Protein AF-A0A941MW01-F1 (afdb_monomer)

pLDDT: mean 77.14, std 17.59, range [46.59, 96.75]

Foldseek 3Di:
DDKFKWWWFAAPPPGDIDIDGPPDDQDDDPNHGTHTDDMDIDDDPDPPPPPVVPDDDPPDDDDPDDDDDDDD

Secondary structure (DSSP, 8-state):
--EEEEEEEE-TTT--EEEEETTSPPPEETTEEPEEEEEEEEE--------TT-------------------

Radius of gyration: 30.2 Å; Cα contacts (8 Å, |Δi|>4): 87; chains: 1; bounding box: 68×48×65 Å

Nearest PDB structures (foldseek):
  7pks-assembly1_L  TM=5.264E-01  e=4.974E-01  Sus scrofa domesticus
  5jil-assembly1_A  TM=3.320E-01  e=7.702E+00  Rat coronavirus
  4c7w-assembly1_A  TM=2.621E-01  e=7.237E+00  Murine hepatitis virus
  4c7l-assembly1_A  TM=2.688E-01  e=9.284E+00  Murine hepatitis virus strain S
  2wlj-assembly1_A-2  TM=1.267E-01  e=7.702E+00  Paramagnetospirillum magnetotacticum

Mean predicted aligned error: 15.23 Å

Sequence (72 aa):
MKTRNRTLYHCQGCGRVVRAESDDPVPCCCGQNMTHAATETVAEEVDVYELDFLKAAPEEDSLCNPLPRIPR

Solvent-accessible surface area (backbone atoms only — not comparable to full-atom values): 5028 Å² total; per-residue (Å²): 133,55,74,49,58,34,32,34,29,33,26,91,85,79,66,53,72,48,80,39,52,75,86,52,77,84,56,74,48,96,93,38,74,38,42,84,72,50,74,47,80,42,74,54,83,73,81,79,72,77,77,83,81,81,75,73,83,82,88,67,94,71,85,90,71,82,82,82,86,81,83,131

Structure (mmCIF, N/CA/C/O backbone):
data_AF-A0A941MW01-F1
#
_entry.id   AF-A0A941MW01-F1
#
loop_
_atom_site.group_PDB
_atom_site.id
_atom_site.type_symbol
_atom_site.label_atom_id
_atom_site.label_alt_id
_atom_site.label_comp_id
_atom_site.label_asym_id
_atom_site.label_entity_id
_atom_site.label_seq_id
_atom_site.pdbx_PDB_ins_code
_atom_site.Cartn_x
_atom_site.Cartn_y
_atom_site.Cartn_z
_atom_site.occupancy
_atom_site.B_iso_or_equiv
_atom_site.auth_seq_id
_atom_site.auth_comp_id
_atom_site.auth_asym_id
_atom_site.auth_atom_id
_atom_site.pdbx_PDB_model_num
ATOM 1 N N . MET A 1 1 ? 12.651 -5.978 -18.534 1.00 63.34 1 MET A N 1
ATOM 2 C CA . MET A 1 1 ? 11.471 -5.520 -17.772 1.00 63.34 1 MET A CA 1
ATOM 3 C C . MET A 1 1 ? 11.827 -5.592 -16.300 1.00 63.34 1 MET A C 1
ATOM 5 O O . MET A 1 1 ? 12.221 -6.665 -15.858 1.00 63.34 1 MET A O 1
ATOM 9 N N . LYS A 1 2 ? 11.794 -4.472 -15.573 1.00 76.56 2 LYS A N 1
ATOM 10 C CA . LYS A 1 2 ? 11.965 -4.486 -14.114 1.00 76.56 2 LYS A CA 1
ATOM 11 C C . LYS A 1 2 ? 10.590 -4.651 -13.476 1.00 76.56 2 LYS A C 1
ATOM 13 O O . LYS A 1 2 ? 9.624 -4.056 -13.937 1.00 76.56 2 LYS A O 1
ATOM 18 N N . THR A 1 3 ? 10.492 -5.488 -12.456 1.00 79.88 3 THR A N 1
ATOM 19 C CA . THR A 1 3 ? 9.270 -5.678 -11.668 1.00 79.88 3 THR A CA 1
ATOM 20 C C . THR A 1 3 ? 9.535 -5.189 -10.259 1.00 79.88 3 THR A C 1
ATOM 22 O O . THR A 1 3 ? 10.569 -5.537 -9.686 1.00 79.88 3 THR A O 1
ATOM 25 N N . ARG A 1 4 ? 8.611 -4.415 -9.692 1.00 83.81 4 ARG A N 1
ATOM 26 C CA . ARG A 1 4 ? 8.688 -3.978 -8.294 1.00 83.81 4 ARG A CA 1
ATOM 27 C C . ARG A 1 4 ? 7.423 -4.348 -7.539 1.00 83.81 4 ARG A C 1
ATOM 29 O O . ARG A 1 4 ? 6.334 -4.373 -8.111 1.00 83.81 4 ARG A O 1
ATOM 36 N N . ASN A 1 5 ? 7.579 -4.640 -6.255 1.00 86.69 5 ASN A N 1
ATOM 37 C CA . ASN A 1 5 ? 6.466 -4.974 -5.379 1.00 86.69 5 ASN A CA 1
ATOM 38 C C . ASN A 1 5 ? 5.952 -3.710 -4.694 1.00 86.69 5 ASN A C 1
ATOM 40 O O . ASN A 1 5 ? 6.726 -2.937 -4.123 1.00 86.69 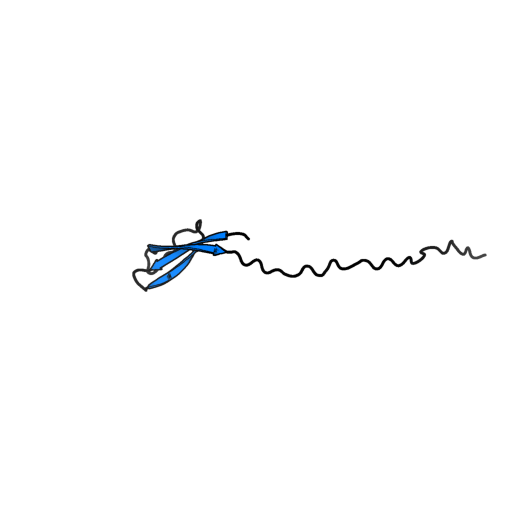5 ASN A O 1
ATOM 44 N N . ARG A 1 6 ? 4.637 -3.522 -4.738 1.00 89.44 6 ARG A N 1
ATOM 45 C CA . ARG A 1 6 ? 3.927 -2.45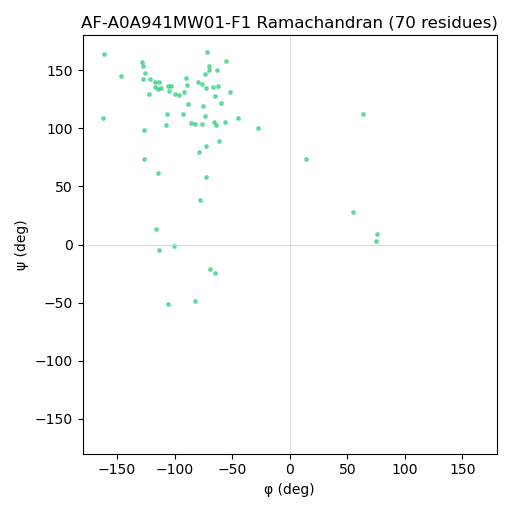1 -4.044 1.00 89.44 6 ARG A CA 1
ATOM 46 C C . ARG A 1 6 ? 2.974 -3.056 -3.035 1.00 89.44 6 ARG A C 1
ATOM 48 O O . ARG A 1 6 ? 2.300 -4.045 -3.315 1.00 89.44 6 ARG A O 1
ATOM 55 N N . THR A 1 7 ? 2.893 -2.427 -1.879 1.00 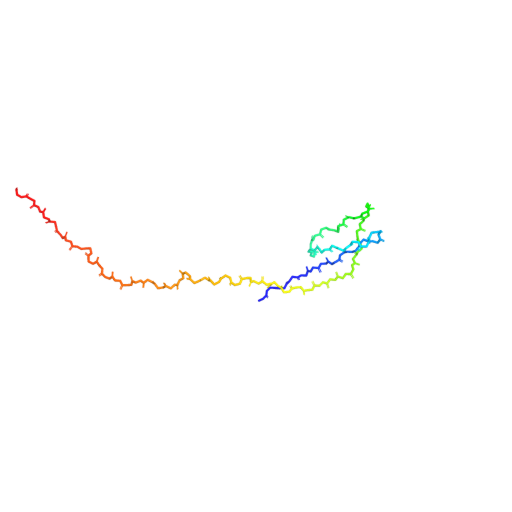93.25 7 THR A N 1
ATOM 56 C CA . THR A 1 7 ? 1.990 -2.822 -0.810 1.00 93.25 7 THR A CA 1
ATOM 57 C C . THR A 1 7 ? 0.819 -1.853 -0.757 1.00 93.25 7 THR A C 1
ATOM 59 O O . THR A 1 7 ? 0.988 -0.632 -0.786 1.00 93.25 7 THR A O 1
ATOM 62 N N . LEU A 1 8 ? -0.387 -2.402 -0.694 1.00 94.06 8 LEU A N 1
ATOM 63 C CA . LEU A 1 8 ? -1.618 -1.655 -0.504 1.00 94.06 8 LEU A CA 1
ATOM 64 C C . LEU A 1 8 ? -1.983 -1.659 0.976 1.00 94.06 8 LEU A C 1
ATOM 66 O O . LEU A 1 8 ? -2.087 -2.717 1.598 1.00 94.06 8 LEU A O 1
ATOM 70 N N . TYR A 1 9 ? -2.228 -0.472 1.516 1.00 95.75 9 TYR A N 1
ATOM 71 C CA . TYR A 1 9 ? -2.721 -0.275 2.870 1.00 95.75 9 TYR A CA 1
ATOM 72 C C . TYR A 1 9 ? -4.124 0.316 2.833 1.00 95.75 9 TYR A C 1
ATOM 74 O O . TYR A 1 9 ? -4.382 1.227 2.043 1.00 95.75 9 TYR A O 1
ATOM 82 N N . HIS A 1 10 ? -5.017 -0.133 3.714 1.00 96.19 10 HIS A N 1
ATOM 83 C CA . HIS A 1 10 ? -6.346 0.458 3.879 1.00 96.19 10 HIS A CA 1
ATOM 84 C C . HIS A 1 10 ? -6.579 0.955 5.308 1.00 96.19 10 HIS A C 1
ATOM 86 O O . HIS A 1 10 ? -6.131 0.371 6.298 1.00 96.19 10 HIS A O 1
ATOM 92 N N . CYS A 1 11 ? -7.273 2.083 5.425 1.00 96.75 11 CYS A N 1
ATOM 93 C CA . CYS A 1 11 ? -7.678 2.642 6.705 1.00 96.75 11 CYS A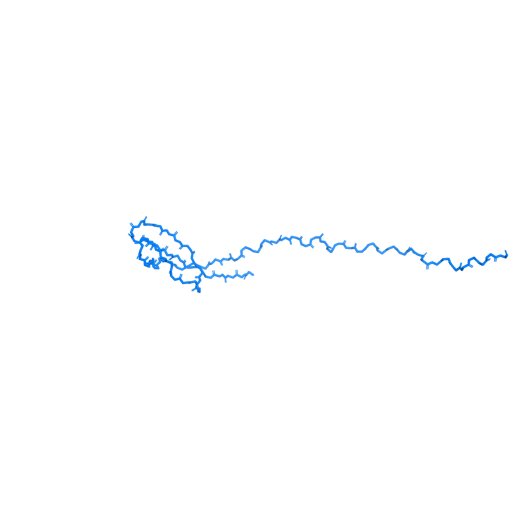 CA 1
ATOM 94 C C . CYS A 1 11 ? -9.034 2.058 7.107 1.00 96.75 11 CYS A C 1
ATOM 96 O O . CYS A 1 11 ? -10.025 2.266 6.411 1.00 96.75 11 CYS A O 1
ATOM 98 N N . GLN A 1 12 ? -9.094 1.402 8.263 1.00 94.31 12 GLN A N 1
ATOM 99 C CA . GLN A 1 12 ? -10.337 0.835 8.801 1.00 94.31 12 GLN A CA 1
ATOM 100 C C . GLN A 1 12 ? -11.343 1.906 9.260 1.00 94.31 12 GLN A C 1
ATOM 102 O O . GLN A 1 12 ? -12.532 1.629 9.357 1.00 94.31 12 GLN A O 1
ATOM 107 N N . GLY A 1 13 ? -10.884 3.133 9.538 1.00 93.31 13 GLY A N 1
ATOM 108 C CA . GLY A 1 13 ? -11.746 4.227 9.994 1.00 93.31 13 GLY A CA 1
ATOM 109 C C . GLY A 1 13 ? -12.475 4.948 8.859 1.00 93.31 13 GLY A C 1
ATOM 110 O O . GLY A 1 13 ? -13.679 5.160 8.935 1.00 93.31 13 GLY A O 1
ATOM 111 N N . CYS A 1 14 ? -11.750 5.336 7.803 1.00 95.75 14 CYS A N 1
ATOM 112 C CA . CYS A 1 14 ? -12.305 6.133 6.697 1.00 95.75 14 CYS A CA 1
ATOM 113 C C . CYS A 1 14 ? -12.378 5.401 5.349 1.00 95.75 14 CYS A C 1
ATOM 115 O O . CYS A 1 14 ? -12.856 5.977 4.375 1.00 95.75 14 CYS A O 1
ATOM 117 N N . GLY A 1 15 ? -11.866 4.171 5.253 1.00 94.06 15 GLY A N 1
ATOM 118 C CA . GLY A 1 15 ? -11.849 3.388 4.012 1.00 94.06 15 GLY A CA 1
ATOM 119 C C . GLY A 1 15 ? -10.810 3.829 2.973 1.00 94.06 15 GLY A C 1
ATOM 120 O O . GLY A 1 15 ? -10.761 3.261 1.885 1.00 94.06 15 GLY A O 1
ATOM 121 N N . ARG A 1 16 ? -9.960 4.824 3.269 1.00 96.12 16 ARG A N 1
ATOM 122 C CA . ARG A 1 16 ? -8.909 5.281 2.343 1.00 96.12 16 ARG A CA 1
ATOM 123 C C . ARG A 1 16 ? -7.905 4.160 2.058 1.00 96.12 16 ARG A C 1
ATOM 125 O O . ARG A 1 16 ? -7.438 3.510 2.990 1.00 96.12 16 ARG A O 1
ATOM 132 N N . VAL A 1 17 ? -7.527 4.003 0.790 1.00 95.19 17 VAL A N 1
ATOM 133 C CA . VAL A 1 17 ? -6.494 3.061 0.335 1.00 95.19 17 VAL A CA 1
ATOM 134 C C . VAL A 1 17 ? -5.275 3.835 -0.159 1.00 95.19 17 VAL A C 1
ATOM 136 O O . VAL A 1 17 ? -5.417 4.818 -0.888 1.00 95.19 17 VAL A O 1
ATOM 139 N N . VAL A 1 18 ? -4.082 3.411 0.251 1.00 93.75 18 VAL A N 1
ATOM 140 C CA . VAL A 1 18 ? -2.796 4.020 -0.112 1.00 93.75 18 VAL A CA 1
ATOM 141 C C . VAL A 1 18 ? -1.868 2.940 -0.652 1.00 93.75 18 VAL A C 1
ATOM 143 O O . VAL A 1 18 ? -1.868 1.811 -0.165 1.00 93.75 18 VAL A O 1
ATOM 146 N N . ARG A 1 19 ? -1.077 3.298 -1.665 1.00 93.19 19 ARG A N 1
ATOM 147 C CA . ARG A 1 19 ? -0.013 2.452 -2.212 1.00 93.19 19 ARG A CA 1
ATOM 148 C C . ARG A 1 19 ? 1.319 2.920 -1.637 1.00 93.19 19 ARG A C 1
ATOM 150 O O . ARG A 1 19 ? 1.601 4.112 -1.713 1.00 93.19 19 ARG A O 1
ATOM 157 N N . ALA A 1 20 ? 2.108 2.002 -1.102 1.00 90.31 20 ALA A N 1
ATOM 158 C CA . ALA A 1 20 ? 3.461 2.256 -0.621 1.00 90.31 20 ALA A CA 1
ATOM 159 C C . ALA A 1 20 ? 4.425 1.245 -1.256 1.00 90.31 20 ALA A C 1
ATOM 161 O O . ALA A 1 20 ? 3.996 0.154 -1.658 1.00 90.31 20 ALA A O 1
ATOM 162 N N . GLU A 1 21 ? 5.703 1.588 -1.397 1.00 87.88 21 GLU A N 1
ATOM 163 C CA . GLU A 1 21 ? 6.695 0.599 -1.821 1.00 87.88 21 GLU A CA 1
ATOM 164 C C . GLU A 1 21 ? 6.969 -0.400 -0.688 1.00 87.88 21 GLU A C 1
ATOM 166 O O . GLU A 1 21 ? 6.543 -0.218 0.452 1.00 87.88 21 GLU A O 1
ATOM 171 N N . SER A 1 22 ? 7.620 -1.518 -1.013 1.00 78.69 22 SER A N 1
ATOM 172 C CA . SER A 1 22 ? 7.809 -2.613 -0.048 1.00 78.69 22 SER A CA 1
ATOM 173 C C . SER A 1 22 ? 8.688 -2.223 1.149 1.00 78.69 22 SER A C 1
ATOM 175 O O . SER A 1 22 ? 8.531 -2.801 2.220 1.00 78.69 22 SER A O 1
ATOM 177 N N . ASP A 1 23 ? 9.560 -1.229 0.973 1.00 83.88 23 ASP A N 1
ATOM 178 C CA . ASP A 1 23 ? 10.483 -0.716 1.992 1.00 83.88 23 ASP A CA 1
ATOM 179 C C . ASP A 1 23 ? 9.991 0.583 2.660 1.00 83.88 23 ASP A C 1
ATOM 181 O O . ASP A 1 23 ? 10.654 1.111 3.555 1.00 83.88 23 ASP A O 1
ATOM 185 N N . ASP A 1 24 ? 8.833 1.110 2.249 1.00 87.19 24 ASP A N 1
ATOM 186 C CA . ASP A 1 24 ? 8.260 2.307 2.861 1.00 87.19 24 ASP A CA 1
ATOM 187 C C . ASP A 1 24 ? 7.669 2.004 4.252 1.00 87.19 24 ASP A C 1
ATOM 189 O O . ASP A 1 24 ? 7.102 0.928 4.486 1.00 87.19 24 ASP A O 1
ATOM 193 N N . PRO A 1 25 ? 7.728 2.966 5.190 1.00 91.50 25 PRO A N 1
ATOM 194 C CA . PRO A 1 25 ? 7.082 2.827 6.488 1.00 91.50 25 PRO A CA 1
ATOM 195 C C . PRO A 1 25 ? 5.557 2.710 6.349 1.00 91.50 25 PRO A C 1
ATOM 197 O O . PRO A 1 25 ? 4.940 3.294 5.456 1.00 91.50 25 PRO A O 1
ATOM 200 N N . VAL A 1 26 ? 4.929 1.992 7.288 1.00 93.56 26 VAL A N 1
ATOM 201 C CA . VAL A 1 26 ? 3.468 1.819 7.319 1.00 93.56 26 VAL A CA 1
ATOM 202 C C . VAL A 1 26 ? 2.784 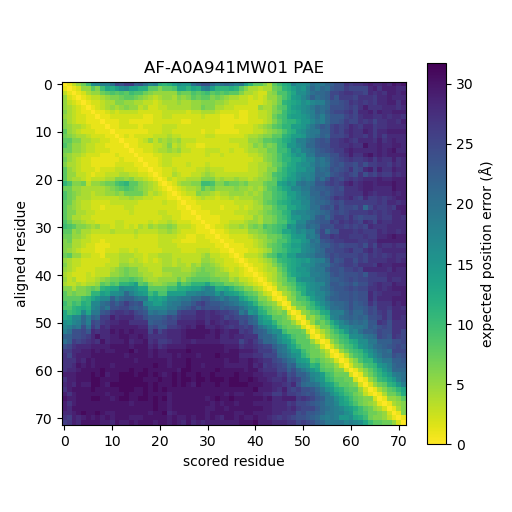3.191 7.433 1.00 93.56 26 VAL A C 1
ATOM 204 O O . VAL A 1 26 ? 3.039 3.913 8.401 1.00 93.56 26 VAL A O 1
ATOM 207 N N . PRO A 1 27 ? 1.903 3.567 6.488 1.00 93.44 27 PR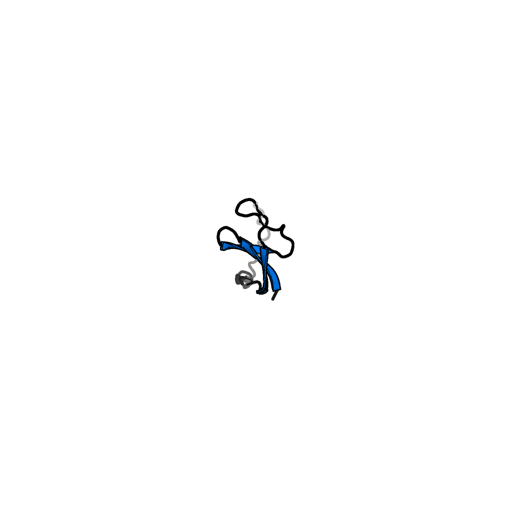O A N 1
ATOM 208 C CA . PRO A 1 27 ? 1.257 4.871 6.499 1.00 93.44 27 PRO A CA 1
ATOM 209 C C . PRO A 1 27 ? 0.238 4.994 7.638 1.00 93.44 27 PRO A C 1
ATOM 211 O O . PRO A 1 27 ? -0.416 4.025 8.031 1.00 93.44 27 PRO A O 1
ATOM 214 N N . CYS A 1 28 ? 0.059 6.219 8.132 1.00 95.38 28 CYS A N 1
ATOM 215 C CA . CYS A 1 28 ? -0.905 6.537 9.183 1.00 95.38 28 CYS A CA 1
ATOM 216 C C . CYS A 1 28 ? -2.123 7.273 8.614 1.00 95.38 28 CYS A C 1
ATOM 218 O O . CYS A 1 28 ? -1.993 8.207 7.820 1.00 95.38 28 CYS A O 1
ATOM 220 N N . CYS A 1 29 ? -3.322 6.894 9.056 1.00 96.00 29 CYS A N 1
ATOM 221 C CA . CYS A 1 29 ? -4.574 7.558 8.700 1.00 96.00 29 CYS A CA 1
ATOM 222 C C . CYS A 1 29 ? -5.563 7.495 9.873 1.00 96.00 29 CYS A C 1
ATOM 224 O O . CYS A 1 29 ? -5.584 6.519 10.616 1.00 96.00 29 CYS A O 1
ATOM 226 N N . CYS A 1 30 ? -6.373 8.540 10.070 1.00 94.25 30 CYS A N 1
ATOM 227 C CA . CYS A 1 30 ? -7.303 8.651 11.208 1.00 94.25 30 CYS A CA 1
ATOM 228 C C . CYS A 1 30 ? -6.634 8.501 12.593 1.00 94.25 30 CYS A C 1
ATOM 230 O O . CYS A 1 30 ? -7.271 8.062 13.545 1.00 94.25 30 CYS A O 1
ATOM 232 N N . GLY A 1 31 ? -5.350 8.860 12.709 1.00 93.81 31 GLY A N 1
ATOM 233 C CA . GLY A 1 31 ? -4.585 8.732 13.956 1.00 93.81 31 GLY A CA 1
ATOM 234 C C . GLY A 1 31 ? -4.139 7.304 14.291 1.00 93.81 31 GLY A C 1
ATOM 235 O O . GLY A 1 31 ? -3.636 7.079 15.387 1.00 93.81 31 GLY A O 1
ATOM 236 N N . GLN A 1 32 ? -4.304 6.347 13.372 1.00 93.56 32 GLN A N 1
ATOM 237 C CA . GLN A 1 32 ? -3.874 4.957 13.530 1.00 93.56 32 GLN A CA 1
ATOM 238 C C . GLN A 1 32 ? -3.022 4.507 12.338 1.00 93.56 32 GLN A C 1
ATOM 240 O O . GLN A 1 32 ? -3.124 5.059 11.239 1.00 93.56 32 GLN A O 1
ATOM 245 N N . ASN A 1 33 ? -2.195 3.483 12.543 1.00 95.75 33 ASN A N 1
ATOM 246 C CA . ASN A 1 33 ? -1.484 2.833 11.446 1.00 95.75 33 ASN A CA 1
ATOM 247 C C . ASN A 1 33 ? -2.497 2.123 10.542 1.00 95.75 33 ASN A C 1
ATOM 249 O O . ASN A 1 33 ? -3.418 1.455 11.021 1.00 95.75 33 ASN A O 1
ATOM 253 N N . MET A 1 34 ? -2.339 2.275 9.232 1.00 96.75 34 MET A N 1
ATOM 254 C CA . MET A 1 34 ? -3.188 1.593 8.261 1.00 96.75 34 MET A CA 1
ATOM 255 C C . MET A 1 34 ? -2.900 0.085 8.250 1.00 96.75 34 MET A C 1
ATOM 257 O O . MET A 1 34 ? -1.808 -0.363 8.597 1.00 96.75 34 MET A O 1
ATOM 261 N N . THR A 1 35 ? -3.894 -0.712 7.860 1.00 94.88 35 THR A N 1
ATOM 262 C CA . THR A 1 35 ? -3.782 -2.176 7.808 1.00 94.88 35 THR A CA 1
ATOM 263 C C . THR A 1 35 ? -3.281 -2.617 6.436 1.00 94.88 35 THR A C 1
ATOM 265 O O . THR A 1 35 ? -3.639 -2.010 5.428 1.00 94.88 35 THR A O 1
ATOM 268 N N . HIS A 1 36 ? -2.453 -3.662 6.389 1.00 94.31 36 HIS A N 1
ATOM 269 C CA . HIS A 1 36 ? -2.056 -4.305 5.134 1.00 94.31 36 HIS A CA 1
ATOM 270 C C . HIS A 1 36 ? -3.278 -4.949 4.468 1.00 94.31 36 HIS A C 1
A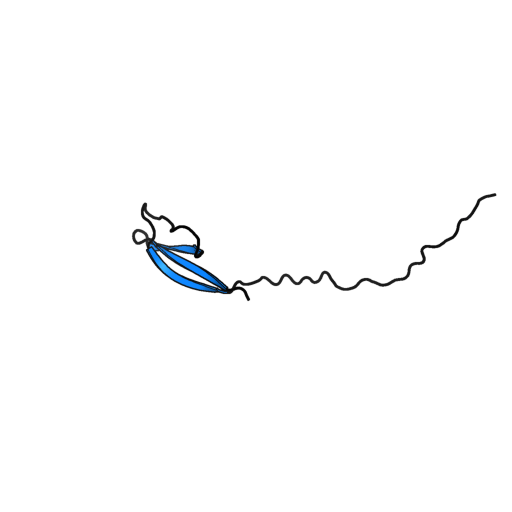TOM 272 O O . HIS A 1 36 ? -4.013 -5.695 5.115 1.00 94.31 36 HIS A O 1
ATOM 278 N N . ALA A 1 37 ? -3.498 -4.631 3.194 1.00 92.31 37 ALA A N 1
ATOM 279 C CA . ALA A 1 37 ? -4.610 -5.159 2.410 1.00 92.31 37 ALA A CA 1
ATOM 280 C C . ALA A 1 37 ? -4.140 -6.216 1.404 1.00 92.31 37 ALA A C 1
ATOM 282 O O . ALA A 1 37 ? -4.712 -7.300 1.324 1.00 92.31 37 ALA A O 1
ATOM 283 N N . ALA A 1 38 ? -3.116 -5.886 0.614 1.00 92.31 38 ALA A N 1
ATOM 284 C CA . ALA A 1 38 ? -2.579 -6.751 -0.431 1.00 92.31 38 ALA A CA 1
ATOM 285 C C . ALA A 1 38 ? -1.167 -6.313 -0.838 1.00 92.31 38 ALA A C 1
ATOM 287 O O . ALA A 1 38 ? -0.749 -5.184 -0.577 1.00 92.31 38 ALA A O 1
ATOM 288 N N . THR A 1 39 ? -0.453 -7.197 -1.530 1.00 92.44 39 THR A N 1
ATOM 289 C CA . THR A 1 39 ? 0.816 -6.884 -2.195 1.00 92.44 39 THR A CA 1
ATOM 290 C C . THR A 1 39 ? 0.680 -7.213 -3.675 1.00 92.44 39 THR A C 1
ATOM 292 O O . THR A 1 39 ? 0.245 -8.306 -4.032 1.00 92.44 39 THR A O 1
ATOM 295 N N . GLU A 1 40 ? 1.040 -6.261 -4.529 1.00 89.25 40 GLU A N 1
ATOM 296 C CA . GLU A 1 40 ? 0.951 -6.367 -5.982 1.00 89.25 40 GLU A CA 1
ATOM 297 C C . GLU A 1 40 ? 2.348 -6.273 -6.599 1.00 89.25 40 GLU A C 1
ATOM 299 O O . GLU A 1 40 ? 3.145 -5.400 -6.246 1.00 89.25 40 GLU A O 1
ATOM 304 N N . THR A 1 41 ? 2.640 -7.147 -7.559 1.00 87.88 41 THR A N 1
ATOM 305 C CA . THR A 1 41 ? 3.850 -7.053 -8.379 1.00 87.88 41 THR A CA 1
ATOM 306 C C . THR A 1 41 ? 3.515 -6.267 -9.639 1.00 87.88 41 THR A C 1
ATOM 308 O O . THR A 1 41 ? 2.747 -6.732 -10.479 1.00 87.88 41 THR A O 1
ATOM 311 N N . VAL A 1 42 ? 4.079 -5.066 -9.774 1.00 83.19 42 VAL A N 1
ATOM 312 C CA . VAL A 1 42 ? 3.868 -4.210 -10.946 1.00 83.19 42 VAL A CA 1
ATOM 313 C C . VAL A 1 42 ? 5.082 -4.261 -11.867 1.00 83.19 42 VAL A C 1
ATOM 315 O O . VAL A 1 42 ? 6.231 -4.198 -11.416 1.00 83.19 42 VAL A O 1
ATOM 318 N N . ALA A 1 43 ? 4.828 -4.372 -13.169 1.00 82.94 43 ALA A N 1
ATOM 319 C CA . ALA A 1 43 ? 5.851 -4.161 -14.180 1.00 82.94 43 ALA A CA 1
ATOM 320 C C . ALA A 1 43 ? 6.159 -2.661 -14.271 1.00 82.94 43 ALA A C 1
ATOM 322 O O . ALA A 1 43 ? 5.256 -1.825 -14.269 1.00 82.94 43 ALA A O 1
ATOM 323 N N . GLU A 1 44 ? 7.438 -2.318 -14.310 1.00 76.12 44 GLU A N 1
ATOM 324 C CA . GLU A 1 44 ? 7.891 -0.966 -14.602 1.00 76.12 44 GLU A CA 1
ATOM 325 C C . GLU A 1 44 ? 7.679 -0.709 -16.098 1.00 76.12 44 GLU A C 1
ATOM 327 O O . GLU A 1 44 ? 8.343 -1.329 -16.935 1.00 76.12 44 GLU A O 1
ATOM 332 N N . GLU A 1 45 ? 6.729 0.169 -16.433 1.00 71.12 45 GLU A N 1
ATOM 333 C CA . GLU A 1 45 ? 6.680 0.786 -17.757 1.00 71.12 45 GLU A CA 1
ATOM 334 C C . GLU A 1 45 ? 7.922 1.663 -17.886 1.00 71.12 45 GLU A C 1
ATOM 336 O O . GLU A 1 45 ? 8.055 2.699 -17.238 1.00 71.12 45 GLU A O 1
ATOM 341 N N . VAL A 1 46 ? 8.882 1.179 -18.669 1.00 61.34 46 VAL A N 1
ATOM 342 C CA . VAL A 1 46 ? 9.999 1.994 -19.125 1.00 61.34 46 VAL A CA 1
ATOM 343 C C . VAL A 1 46 ? 9.451 2.758 -20.318 1.00 61.34 46 VAL A C 1
ATOM 345 O O . VAL A 1 46 ? 9.258 2.160 -21.376 1.00 61.34 46 VAL A O 1
ATOM 348 N N . ASP A 1 47 ? 9.150 4.043 -20.142 1.00 63.25 47 ASP A N 1
ATOM 349 C CA . ASP A 1 47 ? 8.896 4.932 -21.271 1.00 63.25 47 ASP A CA 1
ATOM 350 C C . ASP A 1 47 ? 10.131 4.877 -22.174 1.00 63.25 47 ASP A C 1
ATOM 352 O O . ASP A 1 47 ? 11.210 5.374 -21.832 1.00 63.25 47 ASP A O 1
ATOM 356 N N . VAL A 1 48 ? 10.001 4.188 -23.306 1.00 63.28 48 VAL A N 1
ATOM 357 C CA . VAL A 1 48 ? 11.033 4.148 -24.336 1.00 63.28 48 VAL A CA 1
ATOM 358 C C . VAL A 1 48 ? 10.999 5.512 -25.010 1.00 63.28 48 VAL A C 1
ATOM 360 O O . VAL A 1 48 ? 10.333 5.705 -26.021 1.00 63.28 48 VAL A O 1
ATOM 363 N N . TYR A 1 49 ? 11.693 6.488 -24.430 1.00 65.31 49 TYR A N 1
ATOM 364 C CA . TYR A 1 49 ? 12.103 7.655 -25.193 1.00 65.31 49 TYR A CA 1
ATOM 365 C C . TYR A 1 49 ? 13.072 7.131 -26.255 1.00 65.31 49 TYR A C 1
ATOM 367 O O . TYR A 1 49 ? 14.202 6.758 -25.931 1.00 65.31 49 TYR A O 1
ATOM 375 N N . GLU A 1 50 ? 12.595 7.013 -27.499 1.00 57.50 50 GLU A N 1
ATOM 376 C CA . GLU A 1 50 ? 13.424 6.773 -28.681 1.00 57.50 50 GLU A CA 1
ATOM 377 C C . GLU A 1 50 ? 14.635 7.713 -28.601 1.00 57.50 50 GLU A C 1
ATOM 379 O O . GLU A 1 50 ? 14.522 8.931 -28.742 1.00 57.50 50 GLU A O 1
ATOM 384 N N . LEU A 1 51 ? 15.812 7.149 -28.331 1.00 59.69 51 LEU A N 1
ATOM 385 C CA . LEU A 1 51 ? 17.094 7.821 -28.509 1.00 59.69 51 LEU A CA 1
ATOM 386 C C . LEU A 1 51 ? 17.383 7.922 -30.020 1.00 59.69 51 LEU A C 1
ATOM 388 O O . LEU A 1 51 ? 18.412 7.449 -30.495 1.00 59.69 51 LEU A O 1
ATOM 392 N N . ASP A 1 52 ? 16.502 8.565 -30.791 1.00 57.38 52 ASP A N 1
ATOM 393 C CA . ASP A 1 52 ? 16.699 8.853 -32.222 1.00 57.38 52 ASP A CA 1
ATOM 394 C C . ASP A 1 52 ? 17.648 10.047 -32.452 1.00 57.38 52 ASP A C 1
ATOM 396 O O . ASP A 1 52 ? 17.480 10.844 -33.370 1.00 57.38 52 ASP A O 1
ATOM 400 N N . PHE A 1 53 ? 18.698 10.170 -31.634 1.00 54.25 53 PHE A N 1
ATOM 401 C CA . PHE A 1 53 ? 19.761 11.170 -31.815 1.00 54.25 53 PHE A CA 1
ATOM 402 C C . PHE A 1 53 ? 21.144 10.568 -32.101 1.00 54.25 53 PHE A C 1
ATOM 404 O O . PHE A 1 53 ? 22.140 11.286 -32.096 1.00 54.25 53 PHE A O 1
ATOM 411 N N . LEU A 1 54 ? 21.226 9.273 -32.427 1.00 57.47 54 LEU A N 1
ATOM 412 C CA . LEU A 1 54 ? 22.387 8.705 -33.125 1.00 57.47 54 LEU A CA 1
ATOM 413 C C . LEU A 1 54 ? 21.987 8.206 -34.521 1.00 57.47 54 LEU A C 1
ATOM 415 O O . LEU A 1 54 ? 22.133 7.032 -34.852 1.00 57.47 54 LEU A O 1
ATOM 419 N N . LYS A 1 55 ? 21.508 9.110 -35.381 1.00 52.50 55 LYS A N 1
ATOM 420 C CA . LYS A 1 55 ? 21.586 8.901 -36.832 1.00 52.50 55 LYS A CA 1
ATOM 421 C C . LYS A 1 55 ? 22.640 9.825 -37.424 1.00 52.50 55 LYS A C 1
ATOM 423 O O . LYS A 1 55 ? 22.406 11.007 -37.624 1.00 52.50 55 LYS A O 1
ATOM 428 N N . ALA A 1 56 ? 23.769 9.178 -37.698 1.00 49.28 56 ALA A N 1
ATOM 429 C CA . ALA A 1 56 ? 24.692 9.426 -38.793 1.00 49.28 56 ALA A CA 1
ATOM 430 C C . ALA A 1 56 ? 25.414 10.781 -38.823 1.00 49.28 56 ALA A C 1
ATOM 432 O O . ALA A 1 56 ? 24.855 11.828 -39.134 1.00 49.28 56 ALA A O 1
ATOM 433 N N . ALA A 1 57 ? 26.726 10.704 -38.608 1.00 51.44 57 ALA A N 1
ATOM 434 C CA . ALA A 1 57 ? 27.665 11.658 -39.170 1.00 51.44 57 ALA A CA 1
ATOM 435 C C . ALA A 1 57 ? 27.440 11.779 -40.691 1.00 51.44 57 ALA A C 1
ATOM 437 O O . ALA A 1 57 ? 27.411 10.749 -41.367 1.00 51.44 57 ALA A O 1
ATOM 438 N N . PRO A 1 58 ? 27.332 12.991 -41.257 1.00 47.56 58 PRO A N 1
ATOM 439 C CA . PRO A 1 58 ? 27.733 13.204 -42.632 1.00 47.56 58 PRO A CA 1
ATOM 440 C C . PRO A 1 58 ? 29.263 13.255 -42.661 1.00 47.56 58 PRO A C 1
ATOM 442 O O . PRO A 1 58 ? 29.907 14.213 -42.236 1.00 47.56 58 PRO A O 1
ATOM 445 N N . GLU A 1 59 ? 29.833 12.154 -43.120 1.00 59.88 59 GLU A N 1
ATOM 446 C CA . GLU A 1 59 ? 31.160 12.082 -43.705 1.00 59.88 59 GLU A CA 1
ATOM 447 C C . GLU A 1 59 ? 31.185 12.956 -44.963 1.00 59.88 59 GLU A C 1
ATOM 449 O O . GLU A 1 59 ? 30.898 12.485 -46.053 1.00 59.88 59 GLU A O 1
ATOM 454 N N . GLU A 1 60 ? 31.512 14.240 -44.813 1.00 54.50 60 GLU A N 1
ATOM 455 C CA . GLU A 1 60 ? 31.957 15.062 -45.939 1.00 54.50 60 GLU A CA 1
ATOM 456 C C . GLU A 1 60 ? 33.290 15.730 -45.599 1.00 54.50 60 GLU A C 1
ATOM 458 O O . GLU A 1 60 ? 33.400 16.721 -44.877 1.00 54.50 60 GLU A O 1
ATOM 463 N N . ASP A 1 61 ? 34.320 15.073 -46.123 1.00 52.66 61 ASP A N 1
ATOM 464 C CA . ASP A 1 61 ? 35.596 15.613 -46.559 1.00 52.66 61 ASP A CA 1
ATOM 465 C C . ASP A 1 61 ? 35.474 17.088 -46.991 1.00 52.66 61 ASP A C 1
ATOM 467 O O . ASP A 1 61 ? 35.024 17.412 -48.087 1.00 52.66 61 ASP A O 1
ATOM 471 N N . SER A 1 62 ? 35.858 18.010 -46.110 1.00 50.88 62 SER A N 1
ATOM 472 C CA . SER A 1 62 ? 35.997 19.423 -46.458 1.00 50.88 62 SER A CA 1
ATOM 473 C C . SER A 1 62 ? 37.385 19.897 -46.060 1.00 50.88 62 SER A C 1
ATOM 475 O O . SER A 1 62 ? 37.568 20.588 -45.060 1.00 50.88 62 SER A O 1
ATOM 477 N N . LEU A 1 63 ? 38.368 19.453 -46.851 1.00 55.50 63 LEU A N 1
ATOM 478 C CA . LEU A 1 63 ? 39.603 20.152 -47.228 1.00 55.50 63 LEU A CA 1
ATOM 479 C C . LEU A 1 63 ? 39.949 21.403 -46.392 1.00 55.50 63 LEU A C 1
ATOM 481 O O . LEU A 1 63 ? 39.916 22.535 -46.874 1.00 55.50 63 LEU A O 1
ATOM 485 N N . CYS A 1 64 ? 40.397 21.206 -45.154 1.00 46.59 64 CYS A N 1
ATOM 486 C CA . CYS A 1 64 ? 41.204 22.206 -44.464 1.00 46.59 64 CYS A CA 1
ATOM 487 C C . CYS A 1 64 ? 42.645 22.111 -44.975 1.00 46.59 64 CYS A C 1
ATOM 489 O O . CYS A 1 64 ? 43.495 21.530 -44.304 1.00 46.59 64 CYS A O 1
ATOM 491 N N . ASN A 1 65 ? 42.932 22.680 -46.152 1.00 56.88 65 ASN A N 1
ATOM 492 C CA . ASN A 1 65 ? 44.255 23.265 -46.390 1.00 56.88 65 ASN A CA 1
ATOM 493 C C . ASN A 1 65 ? 44.287 24.236 -47.585 1.00 56.88 65 ASN A C 1
ATOM 495 O O . ASN A 1 65 ? 44.343 23.810 -48.739 1.00 56.88 65 ASN A O 1
ATOM 499 N N . PRO A 1 66 ? 44.416 25.544 -47.329 1.00 52.69 66 PRO A N 1
ATOM 500 C CA . PRO A 1 66 ? 45.332 26.345 -48.121 1.00 52.69 66 PRO A CA 1
ATOM 501 C C . PRO A 1 66 ? 46.568 26.676 -47.278 1.00 52.69 66 PRO A C 1
ATOM 503 O O . PRO A 1 66 ? 46.512 27.453 -46.327 1.00 52.69 66 PRO A O 1
ATOM 506 N N . LEU A 1 67 ? 47.707 26.099 -47.672 1.00 60.62 67 LEU A N 1
ATOM 507 C CA . LEU A 1 67 ? 49.040 26.559 -47.272 1.00 60.62 67 LEU A CA 1
ATOM 508 C C . LEU A 1 67 ? 49.238 28.059 -47.633 1.00 60.62 67 LEU A C 1
ATOM 510 O O . LEU A 1 67 ? 48.532 28.594 -48.494 1.00 60.62 67 LEU A O 1
ATOM 514 N N . PRO A 1 68 ? 50.169 28.770 -46.965 1.00 51.84 68 PRO A N 1
ATOM 515 C CA . PRO A 1 68 ? 50.055 30.201 -46.683 1.00 51.84 68 PRO A CA 1
ATOM 516 C C . PRO A 1 68 ? 50.412 31.098 -47.875 1.00 51.84 68 PRO A C 1
ATOM 518 O O . PRO A 1 68 ? 51.411 30.882 -48.560 1.00 51.84 68 PRO A O 1
ATOM 521 N N . ARG A 1 69 ? 49.655 32.187 -48.076 1.00 58.28 69 ARG A N 1
ATOM 522 C CA . ARG A 1 69 ? 50.093 33.302 -48.932 1.00 58.28 69 ARG A CA 1
ATOM 523 C C . ARG A 1 69 ? 50.944 34.263 -48.105 1.00 58.28 69 ARG A C 1
ATOM 525 O O . ARG A 1 69 ? 50.415 35.023 -47.303 1.00 58.28 69 ARG A O 1
ATOM 532 N N . ILE A 1 70 ? 52.256 34.222 -48.320 1.00 55.81 70 ILE A N 1
ATOM 533 C CA . ILE A 1 70 ? 53.204 35.238 -47.847 1.00 55.81 70 ILE A CA 1
ATOM 534 C C . ILE A 1 70 ? 53.052 36.471 -48.759 1.00 55.81 70 ILE A C 1
ATOM 536 O O . ILE A 1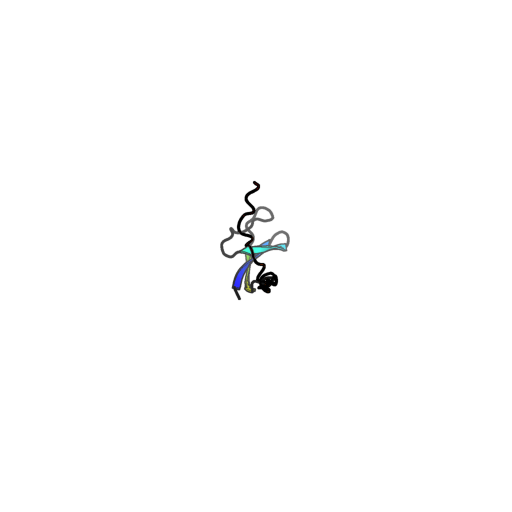 70 ? 53.263 36.332 -49.968 1.00 55.81 70 ILE A O 1
ATOM 540 N N . PRO A 1 71 ? 52.676 37.659 -48.252 1.00 64.00 71 PRO A N 1
ATOM 541 C CA . PRO A 1 71 ? 52.742 38.887 -49.040 1.00 64.00 71 PRO A CA 1
ATOM 542 C C . PRO A 1 71 ? 54.195 39.387 -49.150 1.00 64.00 71 PRO A C 1
ATOM 544 O O . PRO A 1 71 ? 54.950 39.327 -48.180 1.00 64.00 71 PRO A O 1
ATOM 547 N N . ARG A 1 72 ? 54.573 39.834 -50.357 1.00 53.88 72 ARG A N 1
ATOM 548 C CA . ARG A 1 72 ? 55.826 40.544 -50.671 1.00 53.88 7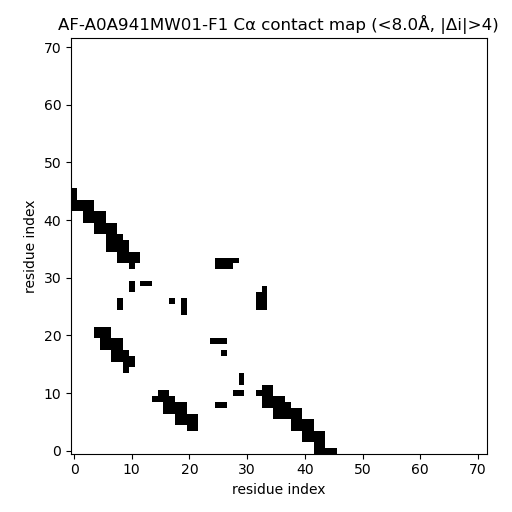2 ARG A CA 1
ATOM 549 C C . ARG A 1 72 ? 55.784 41.986 -50.184 1.00 53.88 72 ARG A C 1
ATOM 551 O O . ARG A 1 72 ? 54.685 42.577 -50.268 1.00 53.88 72 ARG A O 1
#